Protein AF-A0A1W9U6U0-F1 (afdb_monomer_lite)

Structure (mmCIF, N/CA/C/O backbone):
data_AF-A0A1W9U6U0-F1
#
_entry.id   AF-A0A1W9U6U0-F1
#
loop_
_atom_site.group_PDB
_atom_site.id
_atom_site.type_symbol
_atom_site.label_atom_id
_atom_site.label_alt_id
_atom_site.label_comp_id
_atom_site.label_asym_id
_atom_site.label_entity_id
_atom_site.label_seq_id
_atom_site.pdbx_PDB_ins_code
_atom_site.Cartn_x
_atom_site.Cartn_y
_atom_site.Cartn_z
_atom_site.occupancy
_atom_site.B_iso_or_equiv
_atom_site.auth_seq_id
_atom_site.auth_comp_id
_atom_site.auth_asym_id
_atom_site.auth_atom_id
_atom_site.pdbx_PDB_model_num
ATOM 1 N N . MET A 1 1 ? 0.330 -33.733 -13.755 1.00 33.84 1 MET A N 1
ATOM 2 C CA . MET A 1 1 ? 1.465 -32.819 -13.987 1.00 33.84 1 MET A CA 1
ATOM 3 C C . MET A 1 1 ? 1.313 -32.275 -15.395 1.00 33.84 1 MET A C 1
ATOM 5 O O . MET A 1 1 ? 1.679 -32.960 -16.336 1.00 33.84 1 MET A O 1
ATOM 9 N N . ILE A 1 2 ? 0.660 -31.126 -15.550 1.00 34.84 2 ILE A N 1
ATOM 10 C CA . ILE A 1 2 ? 0.627 -30.410 -16.828 1.00 34.84 2 ILE A CA 1
ATOM 11 C C . ILE A 1 2 ? 1.474 -29.166 -16.583 1.00 34.84 2 ILE A C 1
ATOM 13 O O . ILE A 1 2 ? 1.006 -28.218 -15.961 1.00 34.84 2 ILE A O 1
ATOM 17 N N . LEU A 1 3 ? 2.751 -29.231 -16.961 1.00 37.78 3 LEU A N 1
ATOM 18 C CA . LEU A 1 3 ? 3.584 -28.044 -17.097 1.00 37.78 3 LEU A CA 1
ATOM 19 C C . LEU A 1 3 ? 3.193 -27.431 -18.439 1.00 37.78 3 LEU A C 1
ATOM 21 O O . LEU A 1 3 ? 3.581 -27.931 -19.491 1.00 37.78 3 LEU A O 1
ATOM 25 N N . GLY A 1 4 ? 2.316 -26.431 -18.387 1.00 37.16 4 GLY A N 1
ATOM 26 C CA . GLY A 1 4 ? 2.006 -25.604 -19.541 1.00 37.16 4 GLY A CA 1
ATOM 27 C C . GLY A 1 4 ? 3.238 -24.783 -19.886 1.00 37.16 4 GLY A C 1
ATOM 28 O O . GLY A 1 4 ? 3.631 -23.900 -19.127 1.00 37.16 4 GLY A O 1
ATOM 29 N N . GLU A 1 5 ? 3.858 -25.115 -21.010 1.00 47.59 5 GLU A N 1
ATOM 30 C CA . GLU A 1 5 ? 4.834 -24.263 -21.666 1.00 47.59 5 GLU A CA 1
ATOM 31 C C . GLU A 1 5 ? 4.167 -22.953 -22.104 1.00 47.59 5 GLU A C 1
ATOM 33 O O . GLU A 1 5 ? 3.113 -22.961 -22.740 1.00 47.59 5 GLU A O 1
ATOM 38 N N . GLY A 1 6 ? 4.837 -21.841 -21.794 1.00 47.12 6 GLY A N 1
ATOM 39 C CA . GLY A 1 6 ? 4.665 -20.559 -22.469 1.00 47.12 6 GLY A CA 1
ATOM 40 C C . GLY A 1 6 ? 3.778 -19.550 -21.750 1.00 47.12 6 GLY A C 1
ATOM 41 O O . GLY A 1 6 ? 2.563 -19.671 -21.778 1.00 47.12 6 GLY A O 1
ATOM 42 N N . TYR A 1 7 ? 4.390 -18.485 -21.220 1.00 40.72 7 TYR A N 1
ATOM 43 C CA . TYR A 1 7 ? 3.864 -17.122 -21.363 1.00 40.72 7 TYR A CA 1
ATOM 44 C C . TYR A 1 7 ? 4.967 -16.094 -21.055 1.00 40.72 7 TYR A C 1
ATOM 46 O O . TYR A 1 7 ? 5.386 -15.952 -19.911 1.00 40.72 7 TYR A O 1
ATOM 54 N N . GLY A 1 8 ? 5.414 -15.366 -22.083 1.00 50.28 8 GLY A N 1
ATOM 55 C CA . GLY A 1 8 ? 6.259 -14.173 -21.948 1.00 50.28 8 GLY A CA 1
ATOM 56 C C . GLY A 1 8 ? 7.636 -14.294 -22.598 1.00 50.28 8 GLY A C 1
ATOM 57 O O . GLY A 1 8 ? 8.383 -15.232 -22.341 1.00 50.28 8 GLY A O 1
ATOM 58 N N . ASN A 1 9 ? 7.979 -13.317 -23.440 1.00 53.03 9 ASN A N 1
ATOM 59 C CA . ASN A 1 9 ? 9.347 -13.117 -23.910 1.00 53.03 9 ASN A CA 1
ATOM 60 C C . ASN A 1 9 ? 10.233 -12.839 -22.678 1.00 53.03 9 ASN A C 1
ATOM 62 O O . ASN A 1 9 ? 9.904 -11.951 -21.895 1.00 53.03 9 ASN A O 1
ATOM 66 N N . SER A 1 10 ? 11.358 -13.542 -22.514 1.00 67.69 10 SER A N 1
ATOM 67 C CA . SER A 1 10 ? 12.329 -13.337 -21.414 1.00 67.69 10 SER A CA 1
ATOM 68 C C . SER A 1 10 ? 13.098 -12.009 -21.504 1.00 67.69 10 SER A C 1
ATOM 70 O O . SER A 1 10 ? 14.022 -11.751 -20.733 1.00 67.69 10 SER A O 1
ATOM 72 N N . VAL A 1 11 ? 12.732 -11.187 -22.486 1.00 76.50 11 VAL A N 1
ATOM 73 C CA . VAL A 1 11 ? 13.446 -10.003 -22.928 1.00 76.50 11 VAL A CA 1
ATOM 74 C C . VAL A 1 11 ? 12.441 -8.944 -23.381 1.00 76.50 11 VAL A C 1
ATOM 76 O O . VAL A 1 11 ? 11.558 -9.223 -24.200 1.00 76.50 11 VAL A O 1
ATOM 79 N N . VAL A 1 12 ? 12.597 -7.720 -22.883 1.00 80.06 12 VAL A N 1
ATOM 80 C CA . VAL A 1 12 ? 11.837 -6.5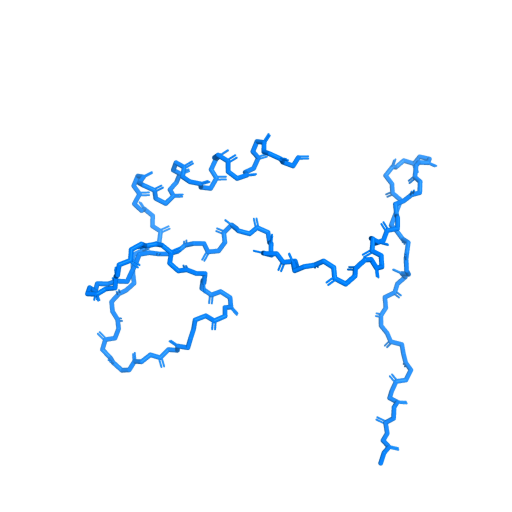33 -23.294 1.00 80.06 12 VAL A CA 1
ATOM 81 C C . VAL A 1 12 ? 12.805 -5.528 -23.911 1.00 80.06 12 VAL A C 1
ATOM 83 O O . VAL A 1 12 ? 13.905 -5.356 -23.409 1.00 80.06 12 VAL A O 1
ATOM 86 N N . TYR A 1 13 ? 12.413 -4.842 -24.983 1.00 82.12 13 TYR A N 1
ATOM 87 C CA . TYR A 1 13 ? 13.273 -3.853 -25.640 1.00 82.12 13 TYR A CA 1
ATOM 88 C C . TYR A 1 13 ? 12.806 -2.424 -25.348 1.00 82.12 13 TYR A C 1
ATOM 90 O O . TYR A 1 13 ? 11.612 -2.124 -25.446 1.00 82.12 13 TYR A O 1
ATOM 98 N N . ARG A 1 14 ? 13.741 -1.524 -25.024 1.00 77.50 14 ARG A N 1
ATOM 99 C CA . ARG A 1 14 ? 13.512 -0.073 -24.918 1.00 77.50 14 ARG A CA 1
ATOM 100 C C . ARG A 1 14 ? 14.355 0.637 -25.981 1.00 77.50 14 ARG A C 1
ATOM 102 O O . ARG A 1 14 ? 15.475 1.064 -25.733 1.00 77.50 14 ARG A O 1
ATOM 109 N N . GLY A 1 15 ? 13.805 0.758 -27.189 1.00 85.88 15 GLY A N 1
ATOM 110 C CA . GLY A 1 15 ? 14.573 1.205 -28.356 1.00 85.88 15 GLY A CA 1
ATOM 111 C C . GLY A 1 15 ? 15.480 0.083 -28.862 1.00 85.88 15 GLY A C 1
ATOM 112 O O . GLY A 1 15 ? 14.992 -1.016 -29.110 1.00 85.88 15 GLY A O 1
ATOM 113 N N . GLU A 1 16 ? 16.778 0.355 -29.000 1.00 89.12 16 GLU A N 1
ATOM 114 C CA . GLU A 1 16 ? 17.792 -0.664 -29.334 1.00 89.12 16 GLU A CA 1
AT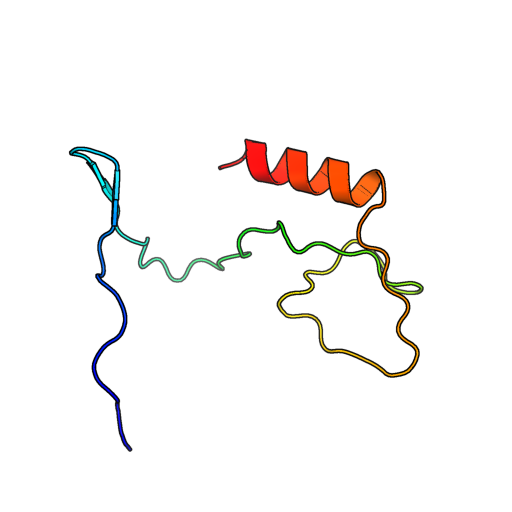OM 115 C C . GLU A 1 16 ? 18.301 -1.424 -28.094 1.00 89.12 16 GLU A C 1
ATOM 117 O O . GLU A 1 16 ? 19.033 -2.402 -28.222 1.00 89.12 16 GLU A O 1
ATOM 122 N N . GLU A 1 17 ? 17.920 -0.984 -26.890 1.00 82.81 17 GLU A N 1
ATOM 123 C CA . GLU A 1 17 ? 18.363 -1.579 -25.631 1.00 82.81 17 GLU A CA 1
ATOM 124 C C . GLU A 1 17 ? 17.554 -2.832 -25.281 1.00 82.81 17 GLU A C 1
ATOM 126 O O . GLU A 1 17 ? 16.320 -2.810 -25.273 1.00 82.81 17 GLU A O 1
ATOM 131 N N . GLU A 1 18 ? 18.264 -3.910 -24.953 1.00 87.75 18 GLU A N 1
ATOM 132 C CA . GLU A 1 18 ? 17.715 -5.188 -24.510 1.00 87.75 18 GLU A CA 1
ATOM 133 C C . GLU A 1 18 ? 17.661 -5.258 -22.973 1.00 87.75 18 GLU A C 1
ATOM 135 O O . GLU A 1 18 ? 18.697 -5.221 -22.313 1.00 87.75 18 GLU A O 1
ATOM 140 N N . LEU A 1 19 ? 16.465 -5.406 -22.396 1.00 78.06 19 LEU A N 1
ATOM 141 C CA . LEU A 1 19 ? 16.231 -5.545 -20.956 1.00 78.06 19 LEU A CA 1
ATOM 142 C C . LEU A 1 19 ? 15.838 -6.987 -20.626 1.00 78.06 19 LEU A C 1
ATOM 144 O O . LEU A 1 19 ? 14.842 -7.505 -21.136 1.00 78.06 19 LEU A O 1
ATOM 148 N N . LYS A 1 20 ? 16.599 -7.623 -19.736 1.00 80.06 20 LYS A N 1
ATOM 149 C CA . LYS A 1 20 ? 16.273 -8.931 -19.151 1.00 80.06 20 LYS A CA 1
ATOM 150 C C . LYS A 1 20 ? 15.839 -8.739 -17.711 1.00 80.06 20 LYS A C 1
ATOM 152 O O . LYS A 1 20 ? 16.316 -7.821 -17.046 1.00 80.06 20 LYS A O 1
ATOM 157 N N . ASN A 1 21 ? 14.956 -9.610 -17.239 1.00 68.25 21 ASN A N 1
ATOM 158 C CA . ASN A 1 21 ? 14.714 -9.691 -15.807 1.00 68.25 21 ASN A CA 1
ATOM 159 C C . ASN A 1 21 ? 16.004 -10.139 -15.120 1.00 68.25 21 ASN A C 1
ATOM 161 O O . ASN A 1 21 ? 16.739 -10.976 -15.645 1.00 68.25 21 ASN A O 1
ATOM 165 N N . ASP A 1 22 ? 16.280 -9.552 -13.963 1.00 64.94 22 ASP A N 1
ATOM 166 C CA . ASP A 1 22 ? 17.310 -10.073 -13.085 1.00 64.94 22 ASP A CA 1
ATOM 167 C C . ASP A 1 22 ? 16.805 -11.407 -12.518 1.00 64.94 22 ASP A C 1
ATOM 169 O O . ASP A 1 22 ? 15.808 -11.441 -11.798 1.00 64.94 22 ASP A O 1
ATOM 173 N N . ASP A 1 23 ? 17.464 -12.506 -12.890 1.00 61.41 23 ASP A N 1
ATOM 174 C CA . ASP A 1 23 ? 17.175 -13.855 -12.385 1.00 61.41 23 ASP A CA 1
ATOM 175 C C . ASP A 1 23 ? 17.667 -14.042 -10.933 1.00 61.41 23 ASP A C 1
ATOM 177 O O . ASP A 1 23 ? 17.676 -15.158 -10.399 1.00 61.41 23 ASP A O 1
ATOM 181 N N . SER A 1 24 ? 18.121 -12.968 -10.278 1.00 60.00 24 SER A N 1
ATOM 182 C CA . SER A 1 24 ? 18.491 -12.998 -8.875 1.00 60.00 24 SER A CA 1
ATOM 183 C C . SER A 1 24 ? 17.285 -13.373 -8.007 1.00 60.00 24 SER A C 1
ATOM 185 O O . SER A 1 24 ? 16.216 -12.771 -8.056 1.00 60.00 24 SER A O 1
ATOM 187 N N . LEU A 1 25 ? 17.473 -14.374 -7.141 1.00 54.59 25 LEU A N 1
ATOM 188 C CA . LEU A 1 25 ? 16.513 -14.774 -6.099 1.00 54.59 25 LEU A CA 1
ATOM 189 C C . LEU A 1 25 ? 16.400 -13.728 -4.972 1.00 54.59 25 LEU A C 1
ATOM 191 O O . LEU A 1 25 ? 16.036 -14.060 -3.843 1.00 54.59 25 LEU A O 1
ATOM 195 N N . THR A 1 26 ? 16.784 -12.484 -5.240 1.00 55.75 26 THR A N 1
ATOM 196 C CA . THR A 1 26 ? 16.696 -11.391 -4.281 1.00 55.75 26 THR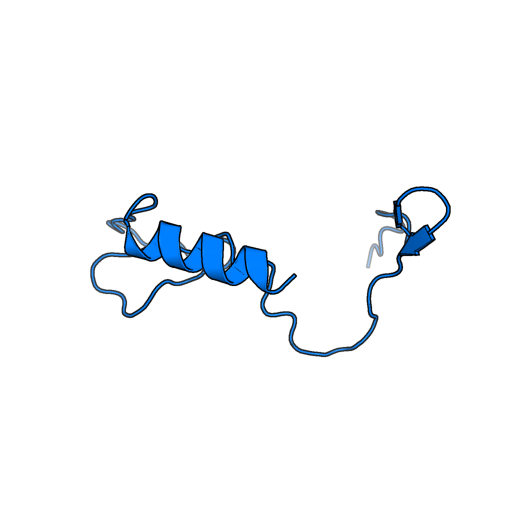 A CA 1
ATOM 197 C C . THR A 1 26 ? 15.223 -11.100 -4.037 1.00 55.75 26 THR A C 1
ATOM 199 O O . THR A 1 26 ? 14.429 -11.117 -4.977 1.00 55.75 26 THR A O 1
ATOM 202 N N . GLU A 1 27 ? 14.839 -10.885 -2.778 1.00 52.59 27 GLU A N 1
ATOM 203 C CA . GLU A 1 27 ? 13.452 -10.607 -2.406 1.00 52.59 27 GLU A CA 1
ATOM 204 C C . GLU A 1 27 ? 12.934 -9.411 -3.213 1.00 52.59 27 GLU A C 1
ATOM 206 O O . GLU A 1 27 ? 13.269 -8.256 -2.957 1.00 52.59 27 GLU A O 1
ATOM 211 N N . PHE A 1 28 ? 12.141 -9.695 -4.245 1.00 58.72 28 PHE A N 1
ATOM 212 C CA . PHE A 1 28 ? 11.494 -8.663 -5.030 1.00 58.72 28 PHE A CA 1
ATOM 213 C C . PHE A 1 28 ? 10.384 -8.069 -4.169 1.00 58.72 28 PHE A C 1
ATOM 215 O O . PHE A 1 28 ? 9.294 -8.633 -4.067 1.00 58.72 28 PHE A O 1
ATOM 222 N N . GLU A 1 29 ? 10.640 -6.907 -3.566 1.00 65.94 29 GLU A N 1
ATOM 223 C CA . GLU A 1 29 ? 9.655 -6.173 -2.759 1.00 65.94 29 GLU A CA 1
ATOM 224 C C . GLU A 1 29 ? 8.484 -5.594 -3.592 1.00 65.94 29 GLU A C 1
ATOM 226 O O . GLU A 1 29 ? 7.694 -4.778 -3.110 1.00 65.94 29 GLU A O 1
ATOM 231 N N . GLY A 1 30 ? 8.331 -6.018 -4.852 1.00 77.19 30 GLY A N 1
ATOM 232 C CA . GLY A 1 30 ? 7.293 -5.538 -5.752 1.00 77.19 30 GLY A CA 1
ATOM 233 C C . GLY A 1 30 ? 7.596 -4.158 -6.338 1.00 77.19 30 GLY A C 1
ATOM 234 O O . GLY A 1 30 ? 8.637 -3.555 -6.107 1.00 77.19 30 GLY A O 1
ATOM 235 N N . CYS A 1 31 ? 6.629 -3.605 -7.075 1.00 84.31 31 CYS A N 1
ATOM 236 C CA . CYS A 1 31 ? 6.691 -2.215 -7.543 1.00 84.31 31 CYS A CA 1
ATOM 237 C C . CYS A 1 31 ? 6.437 -1.183 -6.427 1.00 84.31 31 CYS A C 1
ATOM 239 O O . CYS A 1 31 ? 6.614 0.012 -6.640 1.00 84.31 31 CYS A O 1
ATOM 241 N N . GLN A 1 32 ? 5.937 -1.627 -5.266 1.00 89.38 32 GLN A N 1
ATOM 242 C CA . GLN A 1 32 ? 5.544 -0.797 -4.121 1.00 89.38 32 GLN A CA 1
ATOM 243 C C . GLN A 1 32 ? 4.615 0.388 -4.455 1.00 89.38 32 GLN A C 1
ATOM 245 O O . GLN A 1 32 ? 4.575 1.386 -3.736 1.00 89.38 32 GLN A O 1
ATOM 250 N N . LEU A 1 33 ? 3.838 0.308 -5.539 1.00 93.19 33 LEU A N 1
ATOM 251 C CA . LEU A 1 33 ? 2.868 1.352 -5.901 1.00 93.19 33 LEU A CA 1
ATOM 252 C C . LEU A 1 33 ? 1.471 1.073 -5.345 1.00 93.19 33 LEU A C 1
ATOM 254 O O . LEU A 1 33 ? 0.678 1.992 -5.144 1.00 93.19 33 LEU A O 1
ATOM 258 N N . CYS A 1 34 ? 1.168 -0.188 -5.051 1.00 94.62 34 CYS A N 1
ATOM 259 C CA . CYS A 1 34 ? -0.140 -0.656 -4.596 1.00 94.62 34 CYS A CA 1
ATOM 260 C C . CYS A 1 34 ? -0.400 -0.411 -3.095 1.00 94.62 34 CYS A C 1
ATOM 262 O O . CYS A 1 34 ? -1.238 -1.085 -2.499 1.00 94.62 34 CYS A O 1
ATOM 264 N N . LEU A 1 35 ? 0.299 0.541 -2.478 1.00 96.56 35 LEU A N 1
ATOM 265 C CA . LEU A 1 35 ? 0.155 0.874 -1.061 1.00 96.56 35 LEU A CA 1
ATOM 266 C C . LEU A 1 35 ? -1.241 1.431 -0.763 1.00 96.56 35 LEU A C 1
ATOM 268 O O . LEU A 1 35 ? -1.765 2.245 -1.537 1.00 96.56 35 LEU A O 1
ATOM 272 N N . VAL A 1 36 ? -1.821 1.009 0.358 1.00 98.06 36 VAL A N 1
ATOM 273 C CA . VAL A 1 36 ? -3.126 1.463 0.861 1.00 98.06 36 VAL A CA 1
ATOM 274 C C . VAL A 1 36 ? -3.073 1.686 2.369 1.00 98.06 36 VAL A C 1
ATOM 276 O O . VAL A 1 36 ? -2.212 1.133 3.045 1.00 98.06 36 VAL A O 1
ATOM 279 N N . LYS A 1 37 ? -4.003 2.478 2.907 1.00 98.25 37 LYS A N 1
ATOM 280 C CA . LYS A 1 37 ? -4.228 2.586 4.351 1.00 98.25 37 LYS A CA 1
ATOM 281 C C . LYS A 1 37 ? -5.437 1.733 4.715 1.00 98.25 37 LYS A C 1
ATOM 283 O O . LYS A 1 37 ? -6.472 1.843 4.061 1.00 98.25 37 LYS A O 1
ATOM 288 N N . ILE A 1 38 ? -5.300 0.901 5.739 1.00 98.12 38 ILE A N 1
ATOM 289 C CA . ILE A 1 38 ? -6.390 0.083 6.273 1.00 98.12 38 ILE A CA 1
ATOM 290 C C . ILE A 1 38 ? -6.615 0.521 7.717 1.00 98.12 38 ILE A C 1
ATOM 292 O O . ILE A 1 38 ? -5.659 0.610 8.492 1.00 98.12 38 ILE A O 1
ATOM 296 N N . ASP A 1 39 ? -7.855 0.843 8.072 1.00 97.50 39 ASP A N 1
ATOM 297 C CA . ASP A 1 39 ? -8.175 1.288 9.428 1.00 97.50 39 ASP A CA 1
ATOM 298 C C . ASP A 1 39 ? -7.847 0.177 10.443 1.00 97.50 39 ASP A C 1
ATOM 300 O O . ASP A 1 39 ? -8.200 -0.987 10.253 1.00 97.50 39 ASP A O 1
ATOM 304 N N . GLY A 1 40 ? -7.139 0.533 11.520 1.00 95.56 40 GLY A N 1
ATOM 305 C CA . GLY A 1 40 ? -6.676 -0.421 12.536 1.00 95.56 40 GLY A CA 1
ATOM 306 C C . GLY A 1 40 ? -5.416 -1.216 12.167 1.00 95.56 40 GLY A C 1
ATOM 307 O O . GLY A 1 40 ? -4.977 -2.033 12.972 1.00 95.56 40 GLY A O 1
ATOM 308 N N . VAL A 1 41 ? -4.817 -0.972 10.995 1.00 95.81 41 VAL A N 1
ATOM 309 C CA . VAL A 1 41 ? -3.549 -1.582 10.571 1.00 95.81 41 VAL A CA 1
ATOM 310 C C . VAL A 1 41 ? -2.439 -0.532 10.543 1.00 95.81 41 VAL A C 1
ATOM 312 O O . VAL A 1 41 ? -2.593 0.574 10.005 1.00 95.81 41 VAL A O 1
ATOM 315 N N . ASP A 1 42 ? -1.297 -0.894 11.117 1.00 94.69 42 ASP A N 1
ATOM 316 C CA . ASP A 1 42 ? -0.112 -0.046 11.121 1.00 94.69 42 ASP A CA 1
ATOM 317 C C . ASP A 1 42 ? 0.575 -0.023 9.749 1.00 94.69 42 ASP A C 1
ATOM 319 O O . ASP A 1 42 ? 0.648 -1.022 9.033 1.00 94.69 42 ASP A O 1
ATOM 323 N N . GLY A 1 43 ? 1.103 1.146 9.385 1.00 95.38 43 GLY A N 1
ATOM 324 C CA . GLY A 1 43 ? 1.783 1.359 8.108 1.00 95.38 43 GLY A CA 1
ATOM 325 C C . GLY A 1 43 ? 0.851 1.426 6.891 1.00 95.38 43 GLY A C 1
ATOM 326 O O . GLY A 1 43 ? -0.332 1.767 7.003 1.00 95.38 43 GLY A O 1
ATOM 327 N N . LEU A 1 44 ? 1.439 1.152 5.720 1.00 96.81 44 LEU A N 1
ATOM 328 C CA . LEU A 1 44 ? 0.791 1.163 4.406 1.00 96.81 44 LEU A CA 1
ATOM 329 C C . LEU A 1 44 ? 1.011 -0.187 3.701 1.00 96.81 44 LEU A C 1
ATOM 331 O O . LEU A 1 44 ? 1.947 -0.310 2.908 1.00 96.81 44 LEU A O 1
ATOM 335 N N . PRO A 1 45 ? 0.217 -1.226 4.002 1.00 95.25 45 PRO A N 1
ATOM 336 C CA . PRO A 1 45 ? 0.393 -2.536 3.384 1.00 95.25 45 PRO A CA 1
ATOM 337 C C . PRO A 1 45 ? 0.159 -2.511 1.863 1.00 95.25 45 PRO A C 1
ATOM 339 O O . PRO A 1 45 ? -0.531 -1.645 1.314 1.00 95.25 45 PRO A O 1
ATOM 342 N N . ALA A 1 46 ? 0.737 -3.494 1.171 1.00 95.06 46 ALA A N 1
ATOM 343 C CA . ALA A 1 46 ? 0.581 -3.681 -0.266 1.00 95.06 46 ALA A CA 1
ATOM 344 C C . ALA A 1 46 ? -0.761 -4.354 -0.594 1.00 95.06 46 ALA A C 1
ATOM 346 O O . ALA A 1 46 ? -0.997 -5.510 -0.242 1.00 95.06 46 ALA A O 1
ATOM 347 N N . SER A 1 47 ? -1.636 -3.669 -1.331 1.00 95.62 47 SER A N 1
ATOM 348 C CA . SER A 1 47 ? -2.954 -4.214 -1.701 1.00 95.62 47 SER A CA 1
ATOM 349 C C . SER A 1 47 ? -2.901 -5.403 -2.665 1.00 95.62 47 SER A C 1
ATOM 351 O O . SER A 1 47 ? -3.868 -6.148 -2.744 1.00 95.62 47 SER A O 1
ATOM 353 N N . CYS A 1 48 ? -1.796 -5.614 -3.390 1.00 92.50 48 CYS A N 1
ATOM 354 C CA . CYS A 1 48 ? -1.686 -6.743 -4.321 1.00 92.50 48 CYS A CA 1
ATOM 355 C C . CYS A 1 48 ? -1.523 -8.104 -3.625 1.00 92.50 48 CYS A C 1
ATOM 357 O O . CYS A 1 48 ? -1.740 -9.129 -4.266 1.00 92.50 48 CYS A O 1
ATOM 359 N N . THR A 1 49 ? -1.139 -8.116 -2.347 1.00 90.94 49 THR A N 1
ATOM 360 C CA . THR A 1 49 ? -0.898 -9.338 -1.563 1.00 90.94 49 THR A CA 1
ATOM 361 C C . THR A 1 49 ? -1.658 -9.375 -0.241 1.00 90.94 49 THR A C 1
ATOM 363 O O . THR A 1 49 ? -1.723 -10.429 0.384 1.00 90.94 49 THR A O 1
ATOM 366 N N . THR A 1 50 ? -2.237 -8.256 0.200 1.00 92.94 50 THR A N 1
ATOM 367 C CA . THR A 1 50 ? -3.031 -8.216 1.434 1.00 92.94 50 THR A CA 1
ATOM 368 C C . THR A 1 50 ? -4.357 -8.946 1.235 1.00 92.94 50 THR A C 1
ATOM 370 O O . THR A 1 50 ? -5.137 -8.588 0.353 1.00 92.94 50 THR A O 1
ATOM 373 N N . GLU A 1 51 ? -4.626 -9.950 2.070 1.00 95.56 51 GLU A N 1
ATOM 374 C CA . GLU A 1 51 ? -5.907 -10.661 2.077 1.00 95.56 51 GLU A CA 1
ATOM 375 C C . GLU A 1 51 ? -7.047 -9.760 2.575 1.00 95.56 51 GLU A C 1
ATOM 377 O O . GLU A 1 51 ? -6.872 -8.932 3.472 1.00 95.56 51 GLU A O 1
ATOM 382 N N . VAL A 1 52 ? -8.233 -9.920 1.981 1.00 96.25 52 VAL A N 1
ATOM 383 C CA . VAL A 1 52 ? -9.428 -9.153 2.355 1.00 96.25 52 VAL A CA 1
ATOM 384 C C . VAL A 1 52 ? -10.103 -9.754 3.588 1.00 96.25 52 VAL A C 1
ATOM 386 O O . VAL A 1 52 ? -10.227 -10.972 3.706 1.00 96.25 52 VAL A O 1
ATOM 389 N N . SER A 1 53 ? -10.616 -8.887 4.460 1.00 95.75 53 SER A N 1
ATOM 390 C CA . SER A 1 53 ? -11.401 -9.269 5.639 1.00 95.75 53 SER A CA 1
ATOM 391 C C . SER A 1 53 ? -12.754 -8.561 5.639 1.00 95.75 53 SER A C 1
ATOM 393 O O . SER A 1 53 ? -12.880 -7.448 5.123 1.00 95.75 53 SER A O 1
ATOM 395 N N . ASP A 1 54 ? -13.771 -9.196 6.225 1.00 97.81 54 ASP A N 1
ATOM 396 C CA . ASP A 1 54 ? -15.099 -8.589 6.357 1.00 97.81 54 ASP A CA 1
ATOM 397 C C . ASP A 1 54 ? -15.042 -7.294 7.184 1.00 97.81 54 ASP A C 1
ATOM 399 O O . ASP A 1 54 ? -14.295 -7.193 8.159 1.00 97.81 54 ASP A O 1
ATOM 403 N N . GLY A 1 55 ? -15.798 -6.281 6.759 1.00 97.25 55 GLY A N 1
ATOM 404 C CA . GLY A 1 55 ? -15.806 -4.960 7.397 1.00 97.25 55 GLY A CA 1
ATOM 405 C C . GLY A 1 55 ? -14.519 -4.134 7.239 1.00 97.25 55 GLY A C 1
ATOM 406 O O . GLY A 1 55 ? -14.414 -3.073 7.853 1.00 97.25 55 GLY A O 1
ATOM 407 N N . MET A 1 56 ? -13.548 -4.573 6.429 1.00 98.06 56 MET A N 1
ATOM 408 C CA . MET A 1 56 ? -12.309 -3.829 6.181 1.00 98.06 56 MET A CA 1
ATOM 409 C C . MET A 1 56 ? -12.592 -2.462 5.534 1.00 98.06 56 MET A C 1
ATOM 411 O O . MET A 1 56 ? -13.227 -2.375 4.482 1.00 98.06 56 MET A O 1
ATOM 415 N N . VAL A 1 57 ? -12.071 -1.389 6.138 1.00 98.12 57 VAL A N 1
ATOM 416 C CA . VAL A 1 57 ? -12.147 -0.024 5.598 1.00 98.12 57 VAL A CA 1
ATOM 417 C C . VAL A 1 57 ? -10.797 0.352 5.001 1.00 98.12 57 VAL A C 1
ATOM 419 O O . VAL A 1 57 ? -9.784 0.388 5.700 1.00 98.12 57 VAL A O 1
ATOM 422 N N . VAL A 1 58 ? -10.787 0.629 3.696 1.00 98.19 58 VAL A N 1
ATOM 423 C CA . VAL A 1 58 ? -9.573 0.922 2.927 1.00 98.19 58 VAL A CA 1
ATOM 424 C C . VAL A 1 58 ? -9.620 2.348 2.395 1.00 98.19 58 VAL A C 1
ATOM 426 O O . VAL A 1 58 ? -10.569 2.742 1.717 1.00 98.19 58 VAL A O 1
ATOM 429 N N . GLN A 1 59 ? -8.553 3.107 2.632 1.00 98.31 59 GLN A N 1
ATOM 430 C CA . GLN A 1 59 ? -8.339 4.427 2.051 1.00 98.31 59 GLN A CA 1
ATOM 431 C C . GLN A 1 59 ? -7.198 4.357 1.030 1.00 98.31 59 GLN A C 1
ATOM 433 O O . GLN A 1 59 ? -6.121 3.827 1.304 1.00 98.31 59 GLN A O 1
ATOM 438 N N . THR A 1 60 ? -7.428 4.892 -0.170 1.00 97.88 60 THR A N 1
ATOM 439 C CA . THR A 1 60 ? -6.519 4.718 -1.323 1.00 97.88 60 THR A CA 1
ATOM 440 C C . THR A 1 60 ? -5.908 6.020 -1.844 1.00 97.88 60 THR A C 1
ATOM 442 O O . THR A 1 60 ? -5.049 5.983 -2.733 1.00 97.88 60 THR A O 1
ATOM 445 N N . ASN A 1 61 ? -6.339 7.164 -1.304 1.00 97.44 61 ASN A N 1
ATOM 446 C CA . ASN A 1 61 ? -6.014 8.496 -1.818 1.00 97.44 61 ASN A CA 1
ATOM 447 C C . ASN A 1 61 ? -5.668 9.506 -0.709 1.00 97.44 61 ASN A C 1
ATOM 449 O O . ASN A 1 61 ? -6.001 10.685 -0.808 1.00 97.44 61 ASN A O 1
ATOM 453 N N . THR A 1 62 ? -5.033 9.045 0.367 1.00 97.31 62 THR A N 1
ATOM 454 C CA . THR A 1 62 ? -4.520 9.937 1.414 1.00 97.31 62 THR A CA 1
ATOM 455 C C . THR A 1 62 ? -3.229 10.617 0.953 1.00 97.31 62 THR A C 1
ATOM 457 O O . THR A 1 62 ? -2.526 10.120 0.066 1.00 97.31 62 THR A O 1
ATOM 460 N N . GLU A 1 63 ? -2.891 11.754 1.562 1.00 97.81 63 GLU A N 1
ATOM 461 C CA . GLU A 1 63 ? -1.650 12.478 1.255 1.00 97.81 63 GLU A CA 1
ATOM 462 C C . GLU A 1 63 ? -0.404 11.612 1.488 1.00 97.81 63 GLU A C 1
ATOM 464 O O . GLU A 1 63 ? 0.501 11.608 0.653 1.00 97.81 63 GLU A O 1
ATOM 469 N N . GLU A 1 64 ? -0.403 10.817 2.561 1.00 96.94 64 GLU A N 1
ATOM 470 C CA . GLU A 1 64 ? 0.660 9.870 2.916 1.00 96.94 64 GLU A CA 1
ATOM 471 C C . GLU A 1 64 ? 0.895 8.826 1.809 1.00 96.94 64 GLU A C 1
ATOM 473 O O . GLU A 1 64 ? 2.022 8.650 1.344 1.00 96.94 64 GLU A O 1
ATOM 478 N N . ILE A 1 65 ? -0.175 8.188 1.3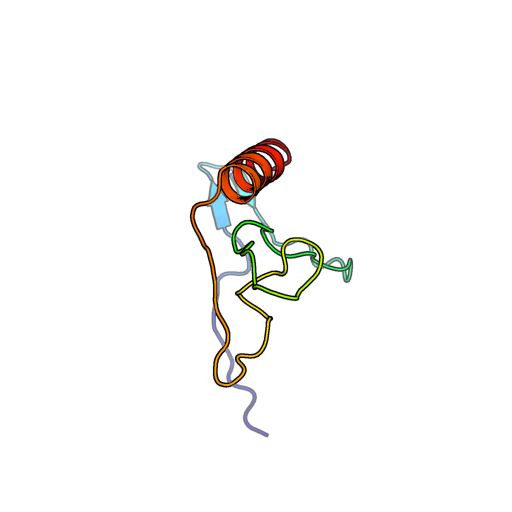11 1.00 97.56 65 ILE A N 1
ATOM 479 C CA . ILE A 1 65 ? -0.093 7.202 0.219 1.00 97.56 65 ILE A CA 1
ATOM 480 C C . ILE A 1 65 ? 0.470 7.856 -1.042 1.00 97.56 65 ILE A C 1
ATOM 482 O O . ILE A 1 65 ? 1.337 7.299 -1.717 1.00 97.56 65 ILE A O 1
ATOM 486 N N . GLN A 1 66 ? -0.020 9.051 -1.373 1.00 97.38 66 GLN A N 1
ATOM 487 C CA . GLN A 1 66 ? 0.413 9.772 -2.563 1.00 97.38 66 GLN A CA 1
ATOM 488 C C . GLN A 1 66 ? 1.876 10.211 -2.468 1.00 97.38 66 GLN A C 1
ATOM 490 O O . GLN A 1 66 ? 2.607 10.152 -3.459 1.00 97.38 66 GLN A O 1
ATOM 495 N N . GLN A 1 67 ? 2.325 10.630 -1.286 1.00 96.38 67 GLN A N 1
ATOM 496 C CA . GLN A 1 67 ? 3.727 10.928 -1.034 1.00 96.38 67 GLN A CA 1
ATOM 497 C C . GLN A 1 67 ? 4.586 9.678 -1.218 1.00 96.38 67 GLN A C 1
ATOM 499 O O . GLN A 1 67 ? 5.544 9.724 -1.992 1.00 96.38 67 GLN A O 1
ATOM 504 N N . LYS A 1 68 ? 4.206 8.555 -0.603 1.00 95.62 68 LYS A N 1
ATOM 505 C CA . LYS A 1 68 ? 4.995 7.326 -0.673 1.00 95.62 68 LYS A CA 1
ATOM 506 C C . LYS A 1 68 ? 5.087 6.767 -2.093 1.00 95.62 68 LYS A C 1
ATOM 508 O O . LYS A 1 68 ? 6.170 6.406 -2.537 1.00 95.62 68 LYS A O 1
ATOM 513 N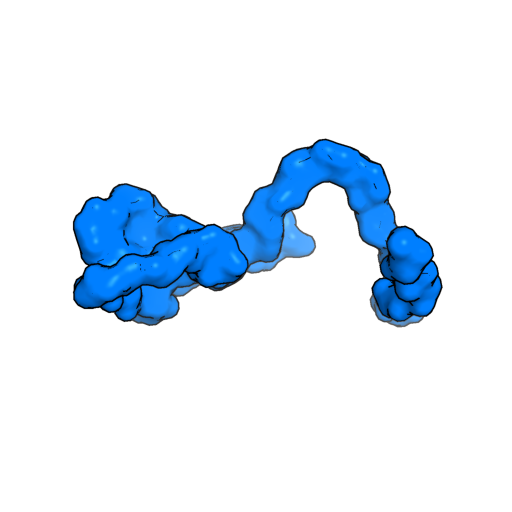 N . ARG A 1 69 ? 3.995 6.801 -2.867 1.00 95.25 69 ARG A N 1
ATOM 514 C CA . ARG A 1 69 ? 4.010 6.430 -4.296 1.00 95.25 69 ARG A CA 1
ATOM 515 C C . ARG A 1 69 ? 4.973 7.293 -5.114 1.00 95.25 69 ARG A C 1
ATOM 517 O O . ARG A 1 69 ? 5.683 6.767 -5.965 1.00 95.25 69 ARG A O 1
ATOM 524 N N . ARG A 1 70 ? 5.025 8.606 -4.857 1.00 94.56 70 ARG A N 1
ATOM 525 C CA . ARG A 1 70 ? 5.984 9.508 -5.520 1.00 94.56 70 ARG A CA 1
ATOM 526 C C . ARG A 1 70 ? 7.426 9.230 -5.111 1.00 94.56 70 ARG A C 1
ATOM 528 O O . ARG A 1 70 ? 8.307 9.371 -5.946 1.00 94.56 70 ARG A O 1
ATOM 535 N N . GLU A 1 71 ? 7.676 8.896 -3.849 1.00 93.31 71 GLU A N 1
ATOM 536 C CA . GLU A 1 71 ? 9.009 8.509 -3.372 1.00 93.31 71 GLU A CA 1
ATOM 537 C C . GLU A 1 71 ? 9.471 7.216 -4.043 1.00 93.31 71 GLU A C 1
ATOM 539 O O . GLU A 1 71 ? 10.558 7.187 -4.610 1.00 93.31 71 GLU A O 1
ATOM 544 N N . ASN A 1 72 ? 8.611 6.197 -4.075 1.00 91.31 72 ASN A N 1
ATOM 545 C CA . ASN A 1 72 ? 8.924 4.907 -4.683 1.00 91.31 72 ASN A CA 1
ATOM 546 C C . ASN A 1 72 ? 9.189 5.041 -6.191 1.00 91.31 72 ASN A C 1
ATOM 548 O O . ASN A 1 72 ? 10.158 4.485 -6.689 1.00 91.31 72 ASN A O 1
ATOM 552 N N . LEU A 1 73 ? 8.409 5.857 -6.912 1.00 89.06 73 LEU A N 1
ATOM 553 C CA . LEU A 1 73 ? 8.644 6.125 -8.339 1.00 89.06 73 LEU A CA 1
ATOM 554 C C . LEU A 1 73 ? 9.952 6.867 -8.644 1.00 89.06 73 LEU A C 1
ATOM 556 O O . LEU A 1 73 ? 10.390 6.836 -9.785 1.00 89.06 73 LEU A O 1
ATOM 560 N N . LYS A 1 74 ? 10.551 7.570 -7.677 1.00 85.12 74 LYS A N 1
ATOM 561 C CA . LYS A 1 74 ? 11.835 8.265 -7.879 1.00 85.12 74 LYS A CA 1
ATOM 562 C C . LYS A 1 74 ? 13.047 7.344 -7.727 1.00 85.12 74 LYS A C 1
ATOM 564 O O . LYS A 1 74 ? 14.149 7.772 -8.054 1.00 85.12 74 LYS A O 1
ATOM 569 N N . LEU A 1 75 ? 12.864 6.155 -7.150 1.00 62.06 75 LEU A N 1
ATOM 570 C CA . LEU A 1 75 ? 13.938 5.204 -6.848 1.00 62.06 75 LEU A CA 1
ATOM 571 C C . LEU A 1 75 ? 14.170 4.175 -7.967 1.00 62.06 75 LEU A C 1
ATOM 573 O O . LEU A 1 75 ? 15.165 3.456 -7.913 1.00 62.06 75 LEU A O 1
ATOM 577 N N . PHE A 1 76 ? 13.278 4.129 -8.958 1.00 55.94 76 PHE A N 1
ATOM 578 C CA . PHE A 1 76 ? 13.395 3.336 -10.184 1.00 55.94 76 PHE A CA 1
ATOM 579 C C . PHE A 1 76 ? 13.722 4.242 -11.375 1.00 55.94 76 PHE A C 1
ATOM 581 O O . PHE A 1 76 ? 14.365 3.745 -12.326 1.00 55.94 76 PHE A O 1
#

Foldseek 3Di:
DDPDDDDDDQWDDDDPDIDGDDPDPPPCPDLLLQWKDWPPDPDTDRPVPDDDDPPIDIGCDDPVSVVVNVVSVVVD

Secondary structure (DSSP, 8-state):
---------SEEEETTEEEE-----S-----S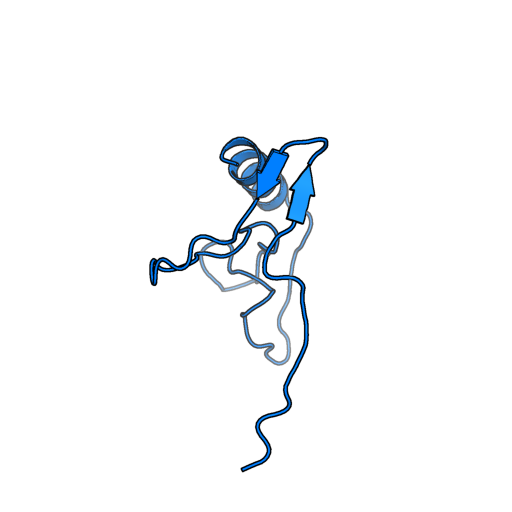--B-EETT--S--BTTTPPP-TT--EE---HHHHHHHHHHHT--

pLDDT: mean 81.53, std 19.38, range [33.84, 98.31]

Radius of gyration: 17.31 Å; chains: 1; bounding box: 34×45×42 Å

Sequence (76 aa):
MILGEGYGNSVVYRGEEELKNDDSLTEFEGCQLCLVKIDGVDGLPASCTTEVSDGMVVQTNTEEIQQKRRENLKLF